Protein AF-A0A453RGS7-F1 (afdb_monomer)

pLDDT: mean 88.54, std 15.42, range [35.56, 98.25]

InterPro domains:
  IPR008930 Terpenoid cyclases/protein prenyltransferase alpha-alpha toroid [SSF48239] (8-67)
  IPR018333 Squalene cyclase [PTHR11764] (10-67)

Secondary structure (DSSP, 8-state):
-----------SS--HHHHHHHHHHHHHTTHHHH--HHHHHHHHHHHHH--TTS-----S-----S--

Sequence (68 aa):
TMLIRLAYVEATSPHAVNTAWAMLALIYAGQVERDPTPLYHAAKELINMQLETGEFPQQEHVGCFNCS

Mean predicted aligned error: 6.43 Å

Nearest PDB structures (foldseek):
  8k0m-assembly1_A  TM=5.369E-01  e=8.662E+00  Homo sapiens
  7qho-assembly1_T  TM=3.621E-01  e=6.626E+00  Corynebacterium glutamicum ATCC 13032

Organism: Aegilops tauschii subsp. strangulata (NCBI:txid200361)

Solvent-accessible surface area (backbone atoms only — not comparable to full-atom values): 4612 Å² total; per-residue (Å²): 136,85,79,77,77,85,78,80,82,86,68,99,63,91,49,68,68,61,44,50,51,51,39,52,53,37,56,73,71,48,31,66,82,78,54,43,62,67,50,54,51,39,50,50,53,48,58,71,50,43,42,97,88,69,47,67,74,90,72,81,84,84,83,83,81,91,87,128

Radius of gyration: 14.71 Å; Cα contacts (8 Å, |Δi|>4): 35; chains: 1; bounding box: 45×24×36 Å

Structure (mmCIF, N/CA/C/O backbone):
data_AF-A0A453RGS7-F1
#
_entry.id   AF-A0A453RGS7-F1
#
loop_
_atom_site.group_PDB
_atom_site.id
_atom_site.type_symbol
_atom_site.label_atom_id
_atom_site.label_alt_id
_atom_site.label_comp_id
_atom_site.label_asym_id
_atom_site.label_entity_id
_atom_site.label_seq_id
_atom_site.pdbx_PDB_ins_code
_atom_site.Cartn_x
_atom_site.Cartn_y
_atom_site.Cartn_z
_atom_site.occupancy
_atom_site.B_iso_or_equiv
_atom_site.auth_seq_id
_atom_site.auth_comp_id
_atom_site.auth_asym_id
_atom_site.auth_atom_id
_atom_site.pdbx_PDB_model_num
ATOM 1 N N . THR A 1 1 ? -32.608 -12.922 -3.750 1.00 35.56 1 THR A N 1
ATOM 2 C CA . THR A 1 1 ? -31.338 -12.593 -3.065 1.00 35.56 1 THR A CA 1
ATOM 3 C C . THR A 1 1 ? -30.225 -13.314 -3.791 1.00 35.56 1 THR A C 1
ATOM 5 O O . THR A 1 1 ? -30.041 -14.508 -3.607 1.00 35.56 1 THR A O 1
ATOM 8 N N . MET A 1 2 ? -29.587 -12.627 -4.737 1.00 38.16 2 MET A N 1
ATOM 9 C CA . MET A 1 2 ? -28.554 -13.201 -5.598 1.00 38.16 2 MET A CA 1
ATOM 10 C C . MET A 1 2 ? -27.224 -13.103 -4.850 1.00 38.16 2 MET A C 1
ATOM 12 O O . MET A 1 2 ? -26.699 -12.011 -4.651 1.00 38.16 2 MET A O 1
ATOM 16 N N . LEU A 1 3 ? -26.739 -14.236 -4.344 1.00 48.38 3 LEU A N 1
ATOM 17 C CA . LEU A 1 3 ? -25.429 -14.327 -3.711 1.00 48.38 3 LEU A CA 1
ATOM 18 C C . LEU A 1 3 ? -24.372 -14.189 -4.808 1.00 48.38 3 LEU A C 1
ATOM 20 O O . LEU A 1 3 ? -24.081 -15.148 -5.520 1.00 48.38 3 LEU A O 1
ATOM 24 N N . ILE A 1 4 ? -23.815 -12.988 -4.955 1.00 54.75 4 ILE A N 1
ATOM 25 C CA . ILE A 1 4 ? -22.550 -12.789 -5.658 1.00 54.75 4 ILE A CA 1
ATOM 26 C C . ILE A 1 4 ? -21.522 -13.607 -4.875 1.00 54.75 4 ILE A C 1
ATOM 28 O O . ILE A 1 4 ? -21.165 -13.258 -3.749 1.00 54.75 4 ILE A O 1
ATOM 32 N N . ARG A 1 5 ? -21.085 -14.742 -5.427 1.00 51.25 5 ARG A N 1
ATOM 33 C CA . ARG A 1 5 ? -19.906 -15.427 -4.902 1.00 51.25 5 ARG A CA 1
ATOM 34 C C . ARG A 1 5 ? -18.718 -14.505 -5.152 1.00 51.25 5 ARG A C 1
ATOM 36 O O . ARG A 1 5 ? -18.258 -14.386 -6.281 1.00 51.25 5 ARG A O 1
ATOM 43 N N . LEU A 1 6 ? -18.240 -13.855 -4.095 1.00 64.25 6 LEU A N 1
ATOM 44 C CA . LEU A 1 6 ? -16.943 -13.187 -4.072 1.00 64.25 6 LEU A CA 1
ATOM 45 C C . LEU A 1 6 ? -15.868 -14.279 -4.102 1.00 64.25 6 LEU A C 1
ATOM 47 O O . LEU A 1 6 ? -15.413 -14.751 -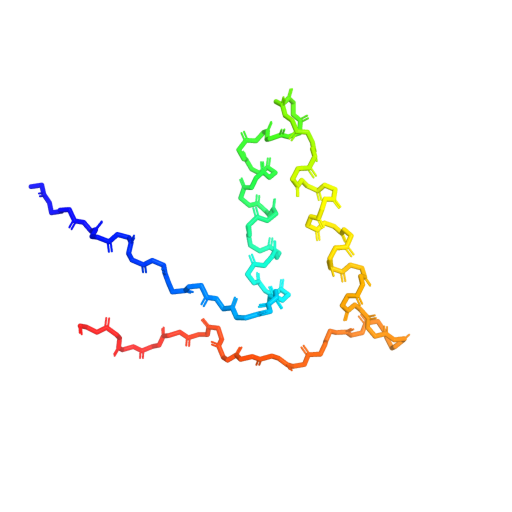3.064 1.00 64.25 6 LEU A O 1
ATOM 51 N N . ALA A 1 7 ? -15.540 -14.757 -5.298 1.00 78.75 7 ALA A N 1
ATOM 52 C CA . ALA A 1 7 ? -14.377 -15.601 -5.509 1.00 78.75 7 ALA A CA 1
ATOM 53 C C . ALA A 1 7 ? -13.195 -14.678 -5.814 1.00 78.75 7 ALA A C 1
ATOM 55 O O . ALA A 1 7 ? -13.147 -14.058 -6.874 1.00 78.75 7 ALA A O 1
ATOM 56 N N . TYR A 1 8 ? -12.280 -14.549 -4.857 1.00 78.88 8 TYR A N 1
ATOM 57 C CA . TYR A 1 8 ? -11.011 -13.862 -5.061 1.00 78.88 8 TYR A CA 1
ATOM 58 C C . TYR A 1 8 ? -9.973 -14.894 -5.499 1.00 78.88 8 TYR A C 1
ATOM 60 O O . TYR A 1 8 ? -9.844 -15.941 -4.864 1.00 78.88 8 TYR A O 1
ATOM 68 N N . VAL A 1 9 ? -9.256 -14.616 -6.584 1.00 83.81 9 VAL A N 1
ATOM 69 C CA . VAL A 1 9 ? -8.090 -15.412 -6.975 1.00 83.81 9 VAL A CA 1
ATOM 70 C C . VAL A 1 9 ? -6.871 -14.720 -6.392 1.00 83.81 9 VAL A C 1
ATOM 72 O O . VAL A 1 9 ? -6.581 -13.575 -6.731 1.00 83.81 9 VAL A O 1
ATOM 75 N N . GLU A 1 10 ? -6.191 -15.397 -5.473 1.00 84.19 10 GLU A N 1
ATOM 76 C CA . GLU A 1 10 ? -4.972 -14.877 -4.865 1.00 84.19 10 GLU A CA 1
ATOM 77 C C . GLU A 1 10 ? -3.836 -14.855 -5.895 1.00 84.19 10 GLU A C 1
ATOM 79 O O . GLU A 1 10 ? -3.585 -15.841 -6.590 1.00 84.19 10 GLU A O 1
ATOM 84 N N . ALA A 1 11 ? -3.169 -13.708 -6.007 1.00 84.50 11 ALA A N 1
ATOM 85 C CA . ALA A 1 11 ? -1.981 -13.549 -6.832 1.00 84.50 11 ALA A CA 1
ATOM 86 C C . ALA A 1 11 ? -0.726 -13.947 -6.042 1.00 84.50 11 ALA A C 1
ATOM 88 O O . ALA A 1 11 ? -0.690 -13.852 -4.818 1.00 84.50 11 ALA A O 1
ATOM 89 N N . THR A 1 12 ? 0.338 -14.339 -6.741 1.00 89.06 12 THR A N 1
ATOM 90 C CA . THR A 1 12 ? 1.617 -14.726 -6.117 1.00 89.06 12 THR A CA 1
ATOM 91 C C . THR A 1 12 ? 2.412 -13.548 -5.552 1.00 89.06 12 THR A C 1
ATOM 93 O O . THR A 1 12 ? 3.361 -13.754 -4.799 1.00 89.06 12 THR A O 1
ATOM 96 N N . SER A 1 13 ? 2.061 -12.320 -5.935 1.00 88.75 13 SER A N 1
ATOM 97 C CA . SER A 1 13 ? 2.748 -11.086 -5.549 1.00 88.75 13 SER A CA 1
ATOM 98 C C . SER A 1 13 ? 1.760 -9.930 -5.360 1.00 88.75 13 SER A C 1
ATOM 100 O O . SER A 1 13 ? 0.711 -9.909 -6.011 1.00 88.75 13 SER A O 1
ATOM 102 N N . PRO A 1 14 ? 2.079 -8.950 -4.494 1.00 92.12 14 PRO A N 1
ATOM 103 C CA . PRO A 1 14 ? 1.247 -7.769 -4.298 1.00 92.12 14 PRO A CA 1
ATOM 104 C C . PRO A 1 14 ? 1.211 -6.895 -5.555 1.00 92.12 14 PRO A C 1
ATOM 106 O O . PRO A 1 14 ? 2.191 -6.791 -6.291 1.00 92.12 14 PRO A O 1
ATOM 109 N N . HIS A 1 15 ? 0.076 -6.231 -5.772 1.00 95.50 15 HIS A N 1
ATOM 110 C CA . HIS A 1 15 ? -0.151 -5.349 -6.912 1.00 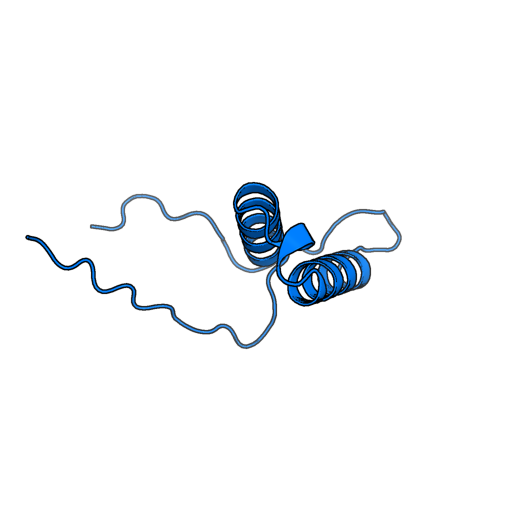95.50 15 HIS A CA 1
ATOM 111 C C . HIS A 1 15 ? -0.424 -3.924 -6.424 1.00 95.50 15 HIS A C 1
ATOM 113 O O . HIS A 1 15 ? -1.379 -3.711 -5.678 1.00 95.50 15 HIS A O 1
ATOM 119 N N . ALA A 1 16 ? 0.352 -2.940 -6.881 1.00 96.38 16 ALA A N 1
ATOM 120 C CA . ALA A 1 16 ? 0.321 -1.550 -6.424 1.00 96.38 16 ALA A CA 1
ATOM 121 C C . ALA A 1 16 ? -1.092 -0.953 -6.438 1.00 96.38 16 ALA A C 1
ATOM 123 O O . ALA A 1 16 ? -1.550 -0.427 -5.427 1.00 96.38 16 ALA A O 1
ATOM 124 N N . VAL A 1 17 ? -1.825 -1.110 -7.547 1.00 95.88 17 VAL A N 1
ATOM 125 C CA . VAL A 1 17 ? -3.215 -0.625 -7.660 1.00 95.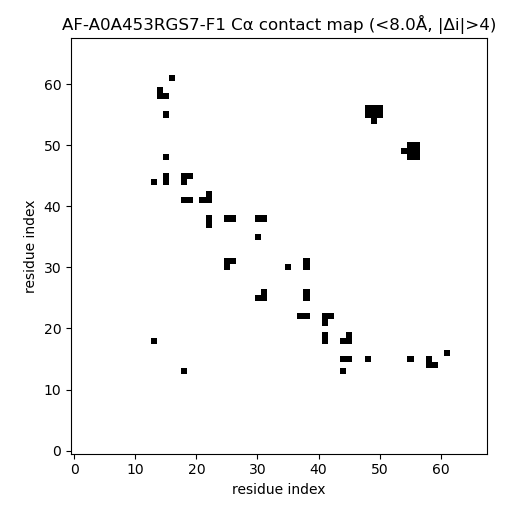88 17 VAL A CA 1
ATOM 126 C C . VAL A 1 17 ? -4.160 -1.309 -6.663 1.00 95.88 17 VAL A C 1
ATOM 128 O O . VAL A 1 17 ? -4.894 -0.618 -5.960 1.00 95.88 17 VAL A O 1
ATOM 131 N N . ASN A 1 18 ? -4.121 -2.641 -6.540 1.00 95.94 18 ASN A N 1
ATOM 132 C CA . ASN A 1 18 ? -4.981 -3.368 -5.598 1.00 95.94 18 ASN A CA 1
ATOM 133 C C . ASN A 1 18 ? -4.659 -2.999 -4.143 1.00 95.94 18 ASN A C 1
ATOM 135 O O . ASN A 1 18 ? -5.574 -2.767 -3.352 1.00 95.94 18 ASN A O 1
ATOM 139 N N . THR A 1 19 ? -3.372 -2.881 -3.799 1.00 97.12 19 THR A N 1
ATOM 140 C CA . THR A 1 19 ? -2.913 -2.433 -2.476 1.00 97.12 19 THR A CA 1
ATOM 141 C C . THR A 1 19 ? -3.389 -1.010 -2.182 1.00 97.12 19 THR A C 1
ATOM 143 O O . THR A 1 19 ? -3.902 -0.753 -1.093 1.00 97.12 19 THR A O 1
ATOM 146 N N . ALA A 1 20 ? -3.294 -0.092 -3.150 1.00 97.38 20 ALA A N 1
ATOM 147 C CA . ALA A 1 20 ? -3.769 1.282 -3.001 1.00 97.38 20 ALA A CA 1
ATOM 148 C C . ALA A 1 20 ? -5.294 1.353 -2.812 1.00 97.38 20 ALA A C 1
ATOM 150 O O . ALA A 1 20 ? -5.770 2.065 -1.927 1.00 97.38 20 ALA A O 1
ATOM 151 N N . TRP A 1 21 ? -6.076 0.586 -3.579 1.00 97.25 21 TRP A N 1
ATOM 152 C CA . TRP A 1 21 ? -7.530 0.516 -3.397 1.00 97.25 21 TRP A CA 1
ATOM 153 C C . TRP A 1 21 ? -7.927 -0.059 -2.041 1.00 97.25 21 TRP A C 1
ATOM 155 O O . TRP A 1 21 ? -8.788 0.513 -1.371 1.00 97.25 21 TRP A O 1
ATOM 165 N N . ALA A 1 22 ? -7.281 -1.144 -1.607 1.00 96.56 22 ALA A N 1
ATOM 166 C CA . ALA A 1 22 ? -7.509 -1.707 -0.282 1.00 96.56 22 ALA A CA 1
ATOM 167 C C . ALA A 1 22 ? -7.181 -0.682 0.815 1.00 96.56 22 ALA A C 1
ATOM 169 O O . ALA A 1 22 ? -7.980 -0.480 1.728 1.00 96.56 22 ALA A O 1
ATOM 170 N N . MET A 1 23 ? -6.056 0.028 0.696 1.00 98.12 23 MET A N 1
ATOM 171 C CA . MET A 1 23 ? -5.670 1.077 1.640 1.00 98.12 23 MET A CA 1
ATOM 172 C C . MET A 1 23 ? -6.704 2.210 1.699 1.00 98.12 23 MET A C 1
ATOM 174 O O . MET A 1 23 ? -7.106 2.605 2.791 1.00 98.12 23 MET A O 1
ATOM 178 N N . LEU A 1 24 ? -7.185 2.697 0.550 1.00 98.12 24 LEU A N 1
ATOM 179 C CA . LEU A 1 24 ? -8.226 3.730 0.489 1.00 98.12 24 LEU A CA 1
ATOM 180 C C . LEU A 1 24 ? -9.537 3.266 1.133 1.00 98.12 24 LEU A C 1
ATOM 182 O O . LEU A 1 24 ? -10.141 4.019 1.897 1.00 98.12 24 LEU A O 1
ATOM 186 N N . ALA A 1 25 ? -9.960 2.027 0.873 1.00 97.75 25 ALA A N 1
ATOM 187 C CA . ALA A 1 25 ? -11.161 1.456 1.476 1.00 97.75 25 ALA A CA 1
ATOM 188 C C . ALA A 1 25 ? -11.038 1.343 3.005 1.00 97.75 25 ALA A C 1
ATOM 190 O O . ALA A 1 25 ? -11.979 1.672 3.727 1.00 97.75 25 ALA A O 1
ATOM 191 N N . LEU A 1 26 ? -9.869 0.932 3.506 1.00 97.56 26 LEU A N 1
ATOM 192 C CA . LEU A 1 26 ? -9.594 0.858 4.941 1.00 97.56 26 LEU A CA 1
A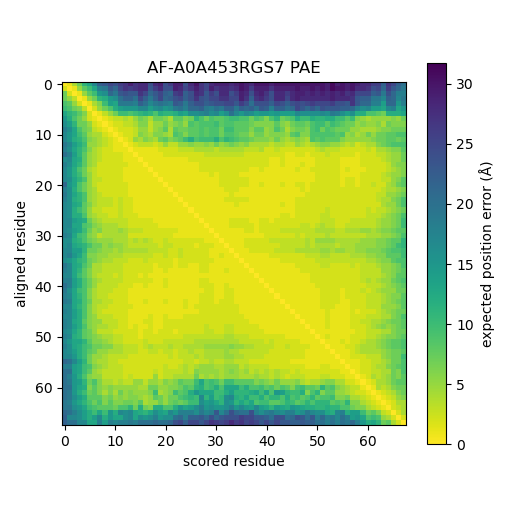TOM 193 C C . LEU A 1 26 ? -9.582 2.248 5.593 1.00 97.56 26 LEU A C 1
ATOM 195 O O . LEU A 1 26 ? -10.172 2.421 6.658 1.00 97.56 26 LEU A O 1
ATOM 199 N N . ILE A 1 27 ? -8.976 3.254 4.951 1.00 97.81 27 ILE A N 1
ATOM 200 C CA . ILE A 1 27 ? -9.033 4.647 5.428 1.00 97.81 27 ILE A CA 1
ATOM 201 C C . ILE A 1 27 ? -10.489 5.113 5.507 1.00 97.81 27 ILE A C 1
ATOM 203 O O . ILE A 1 27 ? -10.910 5.629 6.541 1.00 97.81 27 ILE A O 1
ATOM 207 N N . TYR A 1 28 ? -11.266 4.888 4.445 1.00 97.62 28 TYR A N 1
ATOM 208 C CA . TYR A 1 28 ? -12.674 5.280 4.390 1.00 97.62 28 TYR A CA 1
ATOM 209 C C . TYR A 1 28 ? -13.518 4.607 5.481 1.00 97.62 28 TYR A C 1
ATOM 211 O O . TYR A 1 28 ? -14.394 5.238 6.065 1.00 97.62 28 TYR A O 1
ATOM 219 N N . ALA A 1 29 ? -13.226 3.346 5.802 1.00 97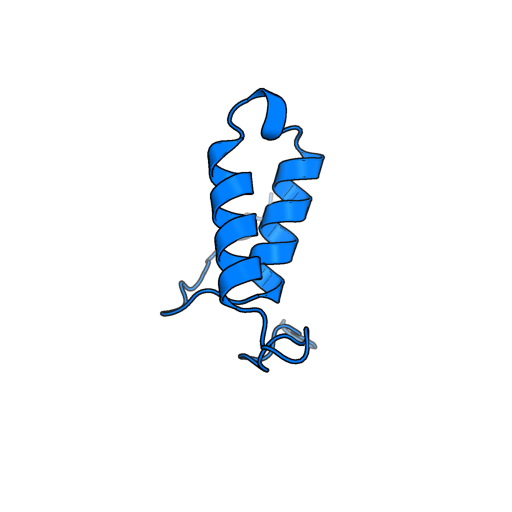.31 29 ALA A N 1
ATOM 220 C CA . ALA A 1 29 ? -13.900 2.601 6.861 1.00 97.31 29 ALA A CA 1
ATOM 221 C C . ALA A 1 29 ? -13.478 3.012 8.289 1.00 97.31 29 ALA A C 1
ATOM 223 O O . ALA A 1 29 ? -13.936 2.395 9.250 1.00 97.31 29 ALA A O 1
ATOM 224 N N . GLY A 1 30 ? -12.597 4.008 8.451 1.00 96.69 30 GLY A N 1
ATOM 225 C CA . GLY A 1 30 ? -12.098 4.432 9.761 1.00 96.69 30 GLY A CA 1
ATOM 226 C C . GLY A 1 30 ? -11.142 3.421 10.398 1.00 96.69 30 GLY A C 1
ATOM 227 O O . GLY A 1 30 ? -10.974 3.408 11.616 1.00 96.69 30 GLY A O 1
ATOM 228 N N . GLN A 1 31 ? -10.496 2.569 9.592 1.00 97.56 31 GLN A N 1
ATOM 229 C CA . GLN A 1 31 ? -9.652 1.481 10.094 1.00 97.56 31 GLN A CA 1
ATOM 230 C C . GLN A 1 31 ? -8.530 1.983 11.013 1.00 97.56 31 GLN A C 1
ATOM 232 O O . GLN A 1 31 ? -8.145 1.271 11.934 1.00 97.56 31 GLN A O 1
ATOM 237 N N . VAL A 1 32 ? -8.056 3.218 10.821 1.00 95.75 32 VAL A N 1
ATOM 238 C CA . VAL A 1 32 ? -7.037 3.853 11.671 1.00 95.75 32 VAL A CA 1
ATOM 239 C C . VAL A 1 32 ? -7.420 3.891 13.156 1.00 95.75 32 VAL A C 1
ATOM 241 O O . VAL A 1 32 ? -6.552 3.704 14.003 1.00 95.75 32 VAL A O 1
ATOM 244 N N . GLU A 1 33 ? -8.702 4.084 13.478 1.00 97.12 33 GLU A N 1
ATOM 245 C CA . GLU A 1 33 ? -9.191 4.150 14.863 1.00 97.12 33 GLU A CA 1
ATOM 246 C C . GLU A 1 33 ? -9.330 2.759 15.493 1.00 97.12 33 GLU A C 1
ATOM 248 O O . GLU A 1 33 ? -9.277 2.615 16.714 1.00 97.12 33 GLU A O 1
ATOM 253 N N . ARG A 1 34 ? -9.506 1.727 14.659 1.00 96.69 34 ARG A N 1
ATOM 254 C CA . ARG A 1 34 ? -9.697 0.340 15.094 1.00 96.69 34 ARG A CA 1
ATOM 255 C C . ARG A 1 34 ? -8.379 -0.417 15.207 1.00 96.69 34 ARG A C 1
ATOM 257 O O . ARG A 1 34 ? -8.112 -1.035 16.232 1.00 96.69 34 ARG A O 1
ATOM 264 N N . ASP A 1 35 ? -7.609 -0.423 14.129 1.00 97.06 35 ASP A N 1
ATOM 265 C CA . ASP A 1 35 ? -6.272 -1.000 14.046 1.00 97.06 35 ASP A CA 1
ATOM 266 C C . ASP A 1 35 ? -5.540 -0.394 12.836 1.00 97.06 35 ASP A C 1
ATOM 268 O O . ASP A 1 35 ? -5.884 -0.718 11.694 1.00 97.06 35 ASP A O 1
ATOM 272 N N . PRO A 1 36 ? -4.519 0.454 13.047 1.00 97.38 36 PRO A N 1
ATOM 273 C CA . PRO A 1 36 ? -3.777 1.083 11.960 1.00 97.38 36 PRO A CA 1
ATOM 274 C C . PRO A 1 36 ? -2.793 0.130 11.259 1.00 97.38 36 PRO A C 1
ATOM 276 O O . PRO A 1 36 ? -2.253 0.482 10.209 1.00 97.38 36 PRO A O 1
ATOM 279 N N . THR A 1 37 ? -2.556 -1.074 11.792 1.00 98.12 37 THR A N 1
ATOM 280 C CA . THR A 1 37 ? -1.549 -2.022 11.287 1.00 98.12 37 THR A CA 1
ATOM 281 C C . THR A 1 37 ? -1.711 -2.327 9.790 1.00 98.12 37 THR A C 1
ATOM 283 O O . THR A 1 37 ? -0.731 -2.168 9.054 1.00 98.12 37 THR A O 1
ATOM 286 N N . PRO A 1 38 ? -2.912 -2.655 9.266 1.00 97.50 38 PRO A N 1
ATOM 287 C CA . PRO A 1 38 ? -3.103 -2.900 7.836 1.00 97.50 38 PRO A CA 1
ATOM 288 C C . PRO A 1 38 ? -2.746 -1.697 6.951 1.00 97.50 38 PRO A C 1
ATOM 290 O O . PRO A 1 38 ? -2.245 -1.879 5.842 1.00 97.50 38 PRO A O 1
ATOM 293 N N . LEU A 1 39 ? -2.955 -0.469 7.442 1.00 98.19 39 LEU A N 1
ATOM 294 C CA . LEU A 1 39 ? -2.614 0.754 6.711 1.00 98.19 39 LEU A CA 1
ATOM 295 C C . LEU A 1 39 ? -1.100 0.943 6.623 1.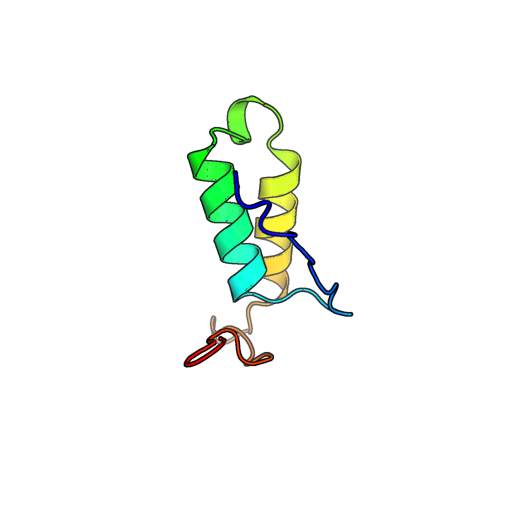00 98.19 39 LEU A C 1
ATOM 297 O O . LEU A 1 39 ? -0.591 1.290 5.560 1.00 98.19 39 LEU A O 1
ATOM 301 N N . TYR A 1 40 ? -0.370 0.678 7.709 1.00 98.06 40 TYR A N 1
ATOM 302 C CA . TYR A 1 40 ? 1.093 0.746 7.708 1.00 98.06 40 TYR A CA 1
ATOM 303 C C . TYR A 1 40 ? 1.721 -0.316 6.810 1.00 98.06 40 TYR A C 1
ATOM 305 O O . TYR A 1 40 ? 2.682 -0.017 6.103 1.00 98.06 40 TYR A O 1
ATOM 313 N N . H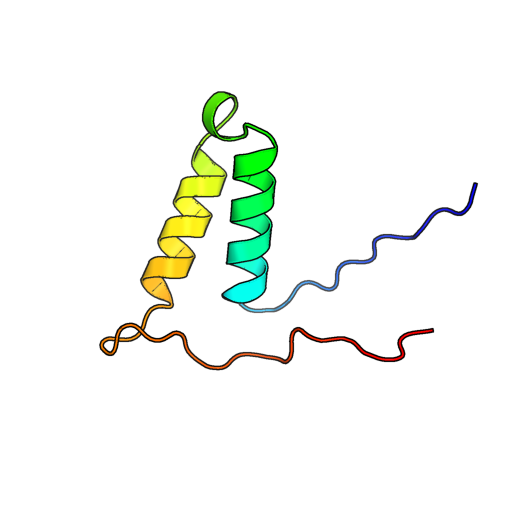IS A 1 41 ? 1.162 -1.528 6.787 1.00 98.12 41 HIS A N 1
ATOM 314 C CA . HIS A 1 41 ? 1.597 -2.561 5.850 1.00 98.12 41 HIS A CA 1
ATOM 315 C C . HIS A 1 41 ? 1.352 -2.139 4.402 1.00 98.12 41 HIS A C 1
ATOM 317 O O . HIS A 1 41 ? 2.287 -2.176 3.608 1.00 98.12 41 HIS A O 1
ATOM 323 N N . ALA A 1 42 ? 0.150 -1.659 4.071 1.00 97.81 42 ALA A N 1
ATOM 324 C CA . ALA A 1 42 ? -0.147 -1.189 2.721 1.00 97.81 42 ALA A CA 1
ATOM 325 C C . ALA A 1 42 ? 0.766 -0.024 2.297 1.00 97.81 42 ALA A C 1
ATOM 327 O O . ALA A 1 42 ? 1.307 -0.039 1.193 1.00 97.81 42 ALA A O 1
ATOM 328 N N . ALA A 1 43 ? 1.004 0.944 3.189 1.00 98.25 43 ALA A N 1
ATOM 329 C CA . ALA A 1 43 ? 1.913 2.058 2.934 1.00 98.25 43 ALA A CA 1
ATOM 330 C C . ALA A 1 43 ? 3.351 1.580 2.692 1.00 98.25 43 ALA A C 1
ATOM 332 O O . ALA A 1 43 ? 3.992 2.017 1.740 1.00 98.25 43 ALA A O 1
ATOM 333 N N . LYS A 1 44 ? 3.852 0.659 3.524 1.00 98.25 44 LYS A N 1
ATOM 334 C CA . LYS A 1 44 ? 5.191 0.083 3.370 1.00 98.25 44 LYS A CA 1
ATOM 335 C C . LYS A 1 44 ? 5.334 -0.660 2.043 1.00 98.25 44 LYS A C 1
ATOM 337 O O . LYS A 1 44 ? 6.336 -0.472 1.364 1.00 98.25 44 LYS A O 1
ATOM 342 N N . GLU A 1 45 ? 4.345 -1.466 1.666 1.00 97.94 45 GLU A N 1
ATOM 343 C CA . GLU A 1 45 ? 4.348 -2.169 0.379 1.00 97.94 45 GLU A CA 1
ATOM 344 C C . GLU A 1 45 ? 4.370 -1.186 -0.799 1.00 97.94 45 GLU A C 1
ATOM 346 O O . GLU A 1 45 ? 5.166 -1.353 -1.719 1.00 97.94 45 GLU A O 1
ATOM 351 N N . LEU A 1 46 ? 3.565 -0.117 -0.757 1.00 98.12 46 LEU A N 1
ATOM 352 C CA . LEU A 1 46 ? 3.585 0.924 -1.791 1.00 98.12 46 LEU A CA 1
ATOM 353 C C . LEU A 1 46 ? 4.943 1.633 -1.871 1.00 98.12 46 LEU A C 1
ATOM 355 O O . LEU A 1 46 ? 5.466 1.812 -2.965 1.00 98.12 46 LEU A O 1
ATOM 359 N N . ILE A 1 47 ? 5.544 1.984 -0.733 1.00 98.19 47 ILE A N 1
ATOM 360 C CA . ILE A 1 47 ? 6.878 2.602 -0.695 1.00 98.19 47 ILE A CA 1
ATOM 361 C C . ILE A 1 47 ? 7.932 1.654 -1.279 1.00 98.19 47 ILE A C 1
ATOM 363 O O . ILE A 1 47 ? 8.769 2.083 -2.064 1.00 98.19 47 ILE A O 1
ATOM 367 N N . ASN A 1 48 ? 7.876 0.364 -0.941 1.00 97.75 48 ASN A N 1
ATOM 368 C CA . ASN A 1 48 ? 8.818 -0.631 -1.455 1.00 97.75 48 ASN A CA 1
ATOM 369 C C . ASN A 1 48 ? 8.673 -0.872 -2.966 1.00 97.75 48 ASN A C 1
ATOM 371 O O . ASN A 1 48 ? 9.642 -1.264 -3.612 1.00 97.75 48 ASN A O 1
ATOM 375 N N . MET A 1 49 ? 7.475 -0.676 -3.522 1.00 97.50 49 MET A N 1
ATOM 376 C CA . MET A 1 49 ? 7.226 -0.795 -4.961 1.00 97.50 49 MET A CA 1
ATOM 377 C C . MET A 1 49 ? 7.634 0.456 -5.747 1.00 97.50 49 MET A C 1
ATOM 379 O O . MET A 1 49 ? 7.730 0.382 -6.971 1.00 97.50 49 MET A O 1
ATOM 383 N N . GLN A 1 50 ? 7.862 1.594 -5.088 1.00 97.81 50 GLN A N 1
ATOM 384 C CA . GLN A 1 50 ? 8.239 2.829 -5.765 1.00 97.81 50 GLN A CA 1
ATOM 385 C C . GLN A 1 50 ? 9.667 2.732 -6.326 1.00 97.81 50 GLN A C 1
ATOM 387 O O . GLN A 1 50 ? 10.611 2.364 -5.627 1.00 97.81 50 GLN A O 1
ATOM 392 N N . LEU A 1 51 ? 9.827 3.075 -7.603 1.00 97.81 51 LEU A N 1
ATOM 393 C CA . LEU A 1 51 ? 11.119 3.150 -8.283 1.00 97.81 51 LEU A CA 1
ATOM 394 C C . LEU A 1 51 ? 11.875 4.419 -7.867 1.00 97.81 51 LEU A C 1
ATOM 396 O O . LEU A 1 51 ? 11.282 5.384 -7.392 1.00 97.81 51 LEU A O 1
ATOM 400 N N . GLU A 1 52 ? 13.182 4.469 -8.131 1.00 97.00 52 GLU A N 1
ATOM 401 C CA . GLU A 1 52 ? 14.002 5.665 -7.871 1.00 97.00 52 GLU A CA 1
ATOM 402 C C . GLU A 1 52 ? 13.492 6.908 -8.623 1.00 97.00 52 GLU A C 1
ATOM 404 O O . GLU A 1 52 ? 13.613 8.031 -8.141 1.00 97.00 52 GLU A O 1
ATOM 409 N N . THR A 1 53 ? 12.846 6.710 -9.777 1.00 97.69 53 THR A N 1
ATOM 410 C CA . THR A 1 53 ? 12.195 7.777 -10.553 1.00 97.69 53 THR A CA 1
ATOM 411 C C . THR A 1 53 ? 10.949 8.350 -9.872 1.00 97.69 53 THR A C 1
ATOM 413 O O . THR A 1 53 ? 10.430 9.376 -10.307 1.00 97.69 53 THR A O 1
ATOM 416 N N . GLY A 1 54 ? 10.447 7.691 -8.827 1.00 96.19 54 GLY A N 1
ATOM 417 C CA . GLY A 1 54 ? 9.175 7.988 -8.179 1.00 96.19 54 GLY A CA 1
ATOM 418 C C . GLY A 1 54 ? 7.967 7.311 -8.833 1.00 96.19 54 GLY A C 1
ATOM 419 O O . GLY A 1 54 ? 6.869 7.392 -8.280 1.00 96.19 54 GLY A O 1
ATOM 420 N N . GLU A 1 55 ? 8.155 6.636 -9.971 1.00 96.81 55 GLU A N 1
ATOM 421 C CA . GLU A 1 55 ? 7.111 5.853 -10.638 1.00 96.81 55 GLU A CA 1
ATOM 422 C C . GLU A 1 55 ? 6.881 4.496 -9.957 1.00 96.81 55 GLU A C 1
ATOM 424 O O . GLU A 1 55 ? 7.646 4.067 -9.095 1.00 96.81 55 GLU A O 1
ATOM 429 N N . PHE A 1 56 ? 5.821 3.802 -10.368 1.00 96.31 56 PHE A N 1
ATOM 430 C CA . PHE A 1 56 ? 5.542 2.423 -9.973 1.00 96.31 56 PHE A CA 1
ATOM 431 C C . PHE A 1 56 ? 5.753 1.492 -11.173 1.00 96.31 56 PHE A C 1
ATOM 433 O O . PHE A 1 56 ? 5.447 1.884 -12.302 1.00 96.31 56 PHE A O 1
ATOM 440 N N . PRO A 1 57 ? 6.253 0.261 -10.966 1.00 94.56 57 PRO A N 1
ATOM 44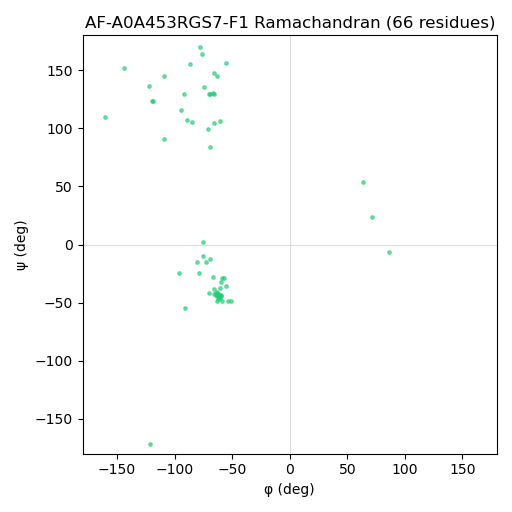1 C CA . PRO A 1 57 ? 6.433 -0.697 -12.047 1.00 94.56 57 PRO A CA 1
ATOM 442 C C . PRO A 1 57 ? 5.085 -1.077 -12.669 1.00 94.56 57 PRO A C 1
ATOM 444 O O . PRO A 1 57 ? 4.076 -1.209 -11.975 1.00 94.56 57 PRO A O 1
ATOM 447 N N . GLN A 1 58 ? 5.073 -1.309 -13.982 1.00 91.94 58 GLN A N 1
ATOM 448 C CA . GLN A 1 58 ? 3.921 -1.911 -14.647 1.00 91.94 58 GLN A CA 1
ATOM 449 C C . GLN A 1 58 ? 3.734 -3.351 -14.146 1.00 91.94 58 GLN A C 1
ATOM 451 O O . GLN A 1 58 ? 4.672 -4.146 -14.167 1.00 91.94 58 GLN A O 1
ATOM 456 N N . GLN A 1 59 ? 2.512 -3.684 -13.738 1.00 93.50 59 GLN A N 1
ATOM 457 C CA . GLN A 1 59 ? 2.107 -5.016 -13.281 1.00 93.50 59 GLN A CA 1
ATOM 458 C C . GLN A 1 59 ? 0.955 -5.549 -14.150 1.00 93.50 59 GLN A C 1
ATOM 460 O O . GLN A 1 59 ? 0.652 -4.966 -15.201 1.00 93.50 59 GLN A O 1
ATOM 465 N N . GLU A 1 60 ? 0.350 -6.675 -13.773 1.00 88.94 60 GLU A N 1
ATOM 466 C CA . GLU A 1 60 ? -0.754 -7.281 -14.518 1.00 88.94 60 GLU A CA 1
ATOM 467 C C . GLU A 1 60 ? -1.925 -6.307 -14.728 1.00 88.94 60 GLU A C 1
ATOM 469 O O . GLU A 1 60 ? -2.113 -5.317 -14.025 1.00 88.94 60 GLU A O 1
ATOM 474 N N . HIS A 1 61 ? -2.727 -6.559 -15.760 1.00 84.44 61 HIS A N 1
ATOM 475 C CA . HIS A 1 61 ? -3.813 -5.651 -16.098 1.00 84.44 61 HIS A CA 1
ATOM 476 C C . HIS A 1 61 ? -4.891 -5.645 -15.002 1.00 84.44 61 HIS A C 1
ATOM 478 O O . HIS A 1 61 ? -5.385 -6.697 -14.606 1.00 84.44 61 HIS A O 1
ATOM 484 N N . VAL A 1 62 ? -5.284 -4.452 -14.548 1.00 84.31 62 VAL A N 1
ATOM 485 C CA . VAL A 1 62 ? -6.287 -4.279 -13.476 1.00 84.31 62 VAL A CA 1
ATOM 486 C C . VAL A 1 62 ? -7.695 -4.040 -14.032 1.00 84.31 62 VAL A C 1
ATOM 488 O O . VAL A 1 62 ? -8.692 -4.302 -13.364 1.00 84.31 62 VAL A O 1
ATOM 491 N N . GLY A 1 63 ? -7.805 -3.533 -15.263 1.00 79.75 63 GLY A N 1
ATOM 492 C CA . GLY A 1 63 ? -9.098 -3.296 -15.905 1.00 79.75 63 GLY A CA 1
ATOM 493 C C . GLY A 1 63 ? -9.763 -4.595 -16.379 1.00 79.75 63 GLY A C 1
ATOM 494 O O . GLY A 1 63 ? -9.123 -5.419 -17.020 1.00 79.75 63 GLY A O 1
ATOM 495 N N . CYS A 1 64 ? -11.066 -4.756 -16.133 1.00 81.12 64 CYS A N 1
ATOM 496 C CA . CYS A 1 64 ? -11.908 -5.772 -16.785 1.00 81.12 64 CYS A CA 1
ATOM 497 C C . CYS A 1 64 ? -13.014 -5.038 -17.545 1.00 81.12 64 CYS A C 1
ATOM 499 O O . CYS A 1 64 ? -13.775 -4.280 -16.941 1.00 81.12 64 CYS A O 1
ATOM 501 N N . PHE A 1 65 ? -13.126 -5.270 -18.851 1.00 75.62 65 PHE A N 1
ATOM 502 C CA . PHE A 1 65 ? -14.236 -4.786 -19.671 1.00 75.62 65 PHE A CA 1
ATOM 503 C C . PHE A 1 65 ? -14.913 -5.999 -20.325 1.00 75.62 65 PHE A C 1
ATOM 505 O O . PHE A 1 65 ? -14.219 -6.880 -20.823 1.00 75.62 65 PHE A O 1
ATOM 512 N N . ASN A 1 66 ? -16.252 -6.036 -20.345 1.00 66.50 66 ASN A N 1
ATOM 513 C CA . ASN A 1 66 ? -17.072 -7.122 -20.920 1.00 66.50 66 ASN A CA 1
ATOM 514 C C . ASN A 1 66 ? -16.929 -8.495 -20.234 1.00 66.50 66 ASN A C 1
ATOM 516 O O . ASN A 1 66 ? -16.675 -9.507 -20.880 1.00 66.50 66 ASN A O 1
ATOM 520 N N . CYS A 1 67 ? -17.134 -8.532 -18.920 1.00 62.81 67 CYS A N 1
ATOM 521 C CA . CYS A 1 67 ? -17.030 -9.741 -18.107 1.00 62.81 67 CYS A CA 1
ATOM 522 C C . CYS A 1 67 ? -18.467 -10.123 -17.671 1.00 62.81 67 CYS A C 1
ATOM 524 O O . CYS A 1 67 ? -18.983 -9.551 -16.713 1.00 62.81 67 CYS A O 1
ATOM 526 N N . SER A 1 68 ? -19.157 -10.958 -18.471 1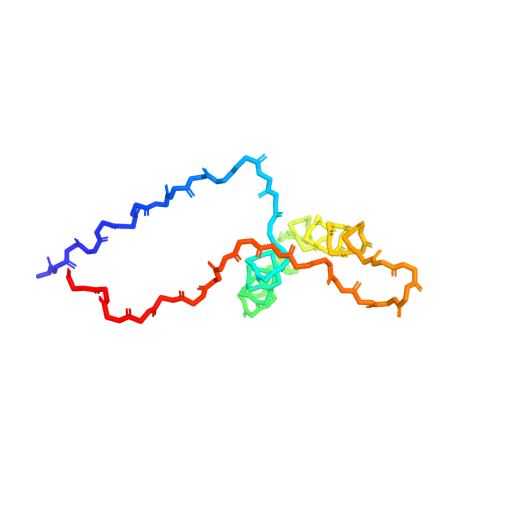.00 56.88 68 SER A N 1
ATOM 527 C CA . SER A 1 68 ? -20.551 -11.431 -18.264 1.00 56.88 68 SER A CA 1
ATOM 528 C C . SER A 1 68 ? -20.603 -12.881 -17.805 1.00 56.88 68 SER A C 1
ATOM 530 O O . SER A 1 68 ? -19.770 -13.666 -18.307 1.00 56.88 68 SER A O 1
#

Foldseek 3Di:
DDPPPPDDDDDPDDDLVVLVVVLVVCVVVVVVVVPCVSNVVSVVSNVVQQDPVRDGDDDDDPDDDPDD